Protein AF-A0A7Y7QS91-F1 (afdb_monomer_lite)

Structure (mmCIF, N/CA/C/O backbone):
data_AF-A0A7Y7QS91-F1
#
_entry.id   AF-A0A7Y7QS91-F1
#
loop_
_atom_site.group_PDB
_atom_site.id
_atom_site.type_symbol
_atom_site.label_atom_id
_atom_site.label_alt_id
_atom_site.label_comp_id
_atom_site.label_asym_id
_atom_site.label_entity_id
_atom_site.label_seq_id
_atom_site.pdbx_PDB_ins_code
_atom_site.Cartn_x
_atom_site.Cartn_y
_atom_site.Cartn_z
_atom_site.occupancy
_atom_site.B_iso_or_equiv
_atom_site.auth_seq_id
_atom_site.auth_comp_id
_atom_site.auth_asym_id
_atom_site.auth_atom_id
_atom_site.pdbx_PDB_model_num
ATOM 1 N N . MET A 1 1 ? -0.904 2.749 25.920 1.00 73.06 1 MET A N 1
ATOM 2 C CA . MET A 1 1 ? -1.182 1.937 24.713 1.00 73.06 1 MET A CA 1
ATOM 3 C C . MET A 1 1 ? -2.549 2.229 24.078 1.00 73.06 1 MET A C 1
ATOM 5 O O . MET A 1 1 ? -2.577 2.828 23.014 1.00 73.06 1 MET A O 1
ATOM 9 N N . ARG A 1 2 ? -3.693 1.929 24.719 1.00 80.88 2 ARG A N 1
ATOM 10 C CA . ARG A 1 2 ? -5.047 2.038 24.109 1.00 80.88 2 ARG A CA 1
ATOM 11 C C . ARG A 1 2 ? -5.410 3.397 23.474 1.00 80.88 2 ARG A C 1
ATOM 13 O O . ARG A 1 2 ? -6.003 3.428 22.400 1.00 80.88 2 ARG A O 1
ATOM 20 N N . ARG A 1 3 ? -5.052 4.520 24.113 1.00 84.88 3 ARG A N 1
ATOM 21 C CA . ARG A 1 3 ? -5.324 5.878 23.587 1.00 84.88 3 ARG A CA 1
ATOM 22 C C . ARG A 1 3 ? -4.593 6.171 22.271 1.00 84.88 3 ARG A C 1
ATOM 24 O O . ARG A 1 3 ? -5.192 6.735 21.365 1.00 84.88 3 ARG A O 1
ATOM 31 N N . TRP A 1 4 ? -3.348 5.711 22.154 1.00 88.25 4 TRP A N 1
ATOM 32 C CA . TRP A 1 4 ? -2.520 5.898 20.963 1.00 88.25 4 TRP A CA 1
ATOM 33 C C . TRP A 1 4 ? -3.064 5.106 19.778 1.00 88.25 4 TRP A C 1
ATOM 35 O O . TRP A 1 4 ? -3.205 5.672 18.703 1.00 88.25 4 TRP A O 1
ATOM 45 N N . HIS A 1 5 ? -3.486 3.854 19.986 1.00 86.31 5 HIS A N 1
ATOM 46 C CA . HIS A 1 5 ? -4.123 3.068 18.924 1.00 86.31 5 HIS A CA 1
ATOM 47 C C . HIS A 1 5 ? -5.406 3.719 18.407 1.00 86.31 5 HIS A C 1
ATOM 49 O O . HIS A 1 5 ? -5.602 3.797 17.204 1.00 86.31 5 HIS A O 1
ATOM 55 N N . HIS A 1 6 ? -6.275 4.236 19.280 1.00 82.56 6 HIS A N 1
ATOM 56 C CA . HIS A 1 6 ? -7.504 4.893 18.820 1.00 82.56 6 HIS A CA 1
ATOM 57 C C . HIS A 1 6 ? -7.263 6.185 18.034 1.00 82.56 6 HIS A C 1
ATOM 59 O O . HIS A 1 6 ? -8.102 6.539 17.210 1.00 82.56 6 HIS A O 1
ATOM 65 N N . MET A 1 7 ? -6.163 6.889 18.304 1.00 87.81 7 MET A N 1
ATOM 66 C CA . MET A 1 7 ? -5.820 8.121 17.597 1.00 87.81 7 MET A CA 1
ATOM 67 C C . MET A 1 7 ? -5.067 7.836 16.300 1.00 87.81 7 MET A C 1
ATOM 69 O O . MET A 1 7 ? -5.443 8.365 15.264 1.00 87.81 7 MET A O 1
ATOM 73 N N . LEU A 1 8 ? -4.032 6.995 16.346 1.00 91.62 8 LEU A N 1
ATOM 74 C CA . LEU A 1 8 ? -3.121 6.769 15.224 1.00 91.62 8 LEU A CA 1
ATOM 75 C C . LEU A 1 8 ? -3.649 5.753 14.211 1.00 9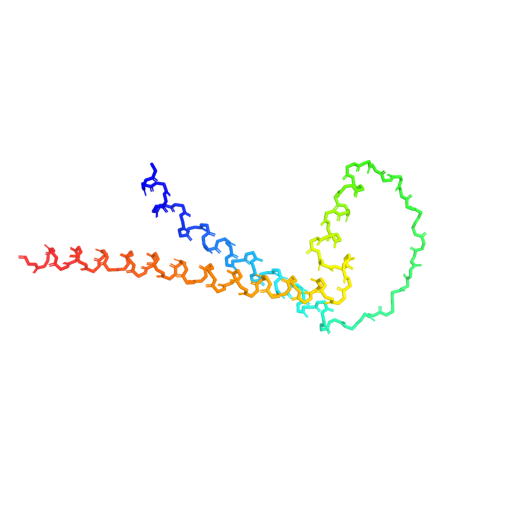1.62 8 LEU A C 1
ATOM 77 O O . LEU A 1 8 ? -3.404 5.924 13.025 1.00 91.62 8 LEU A O 1
ATOM 81 N N . ALA A 1 9 ? -4.382 4.720 14.639 1.00 91.50 9 ALA A N 1
ATOM 82 C CA . ALA A 1 9 ? -4.838 3.666 13.732 1.00 91.50 9 ALA A CA 1
ATOM 83 C C . ALA A 1 9 ? -5.684 4.161 12.544 1.00 91.50 9 ALA A C 1
ATOM 85 O O . ALA A 1 9 ? -5.394 3.724 11.434 1.00 91.50 9 ALA A O 1
ATOM 86 N N . PRO A 1 10 ? -6.680 5.064 12.695 1.00 92.00 10 PRO A N 1
ATOM 87 C CA . PRO A 1 10 ? -7.434 5.542 11.535 1.00 92.00 10 PRO A CA 1
ATOM 88 C C . PRO A 1 10 ? -6.562 6.352 10.569 1.00 92.00 10 PRO A C 1
ATOM 90 O O . PRO A 1 10 ? -6.703 6.200 9.360 1.00 92.00 10 PRO A O 1
ATOM 93 N N . TRP A 1 11 ? -5.632 7.164 11.084 1.00 94.38 11 TRP A N 1
ATOM 94 C CA . TRP A 1 11 ? -4.682 7.907 10.251 1.00 94.38 11 TRP A CA 1
ATOM 95 C C . TRP A 1 11 ? -3.732 6.978 9.512 1.00 94.38 11 TRP A C 1
ATOM 97 O O . TRP A 1 11 ? -3.516 7.134 8.318 1.00 94.38 11 TRP A O 1
ATOM 107 N N . PHE A 1 12 ? -3.198 5.985 10.213 1.00 94.81 12 PHE A N 1
ATOM 108 C CA . PHE A 1 12 ? -2.309 4.999 9.627 1.00 94.81 12 PHE A CA 1
ATOM 109 C C . PHE A 1 12 ? -3.021 4.176 8.551 1.00 94.81 12 PHE A C 1
ATOM 111 O O . PHE A 1 12 ? -2.495 4.036 7.457 1.00 94.81 12 PHE A O 1
ATOM 118 N N . ALA A 1 13 ? -4.245 3.709 8.814 1.00 93.94 13 ALA A N 1
ATOM 119 C CA . ALA A 1 13 ? -5.052 3.001 7.824 1.00 93.94 13 ALA A CA 1
ATOM 120 C C . ALA A 1 13 ? -5.333 3.868 6.587 1.00 93.94 13 ALA A C 1
ATOM 122 O O . ALA A 1 13 ? -5.220 3.384 5.466 1.00 93.94 13 ALA A O 1
ATOM 123 N N . LEU A 1 14 ? -5.629 5.158 6.771 1.00 95.50 14 LEU A N 1
ATOM 124 C CA . LEU A 1 14 ? -5.808 6.092 5.659 1.00 95.50 14 LEU A CA 1
ATOM 125 C C . LEU A 1 14 ? -4.519 6.279 4.843 1.00 95.50 14 LEU A C 1
ATOM 127 O O . LEU A 1 14 ? -4.568 6.271 3.616 1.00 95.50 14 LEU A O 1
ATOM 131 N N . LEU A 1 15 ? -3.369 6.417 5.510 1.00 96.31 15 LEU A N 1
ATOM 132 C CA . LEU A 1 15 ? -2.070 6.514 4.842 1.00 96.31 15 LEU A CA 1
ATOM 133 C C . LEU A 1 15 ? -1.756 5.234 4.067 1.00 96.31 15 LEU A C 1
ATOM 135 O O . LEU A 1 15 ? -1.386 5.318 2.904 1.00 96.31 15 LEU A O 1
ATOM 139 N N . LEU A 1 16 ? -1.956 4.055 4.661 1.00 94.88 16 LEU A N 1
ATOM 140 C CA . LEU A 1 16 ? -1.768 2.782 3.961 1.00 94.88 16 LEU A CA 1
ATOM 141 C C . LEU A 1 16 ? -2.682 2.659 2.740 1.00 94.88 16 LEU A C 1
ATOM 143 O O . LEU A 1 16 ? -2.230 2.198 1.698 1.00 94.88 16 LEU A O 1
ATOM 147 N N . LEU A 1 17 ? -3.938 3.100 2.851 1.00 94.75 17 LEU A N 1
ATOM 148 C CA . LEU A 1 17 ? -4.874 3.108 1.731 1.00 94.75 17 LEU A CA 1
ATOM 149 C C . LEU A 1 17 ? -4.354 3.992 0.593 1.00 94.75 17 LEU A C 1
ATOM 151 O O . LEU A 1 17 ? -4.354 3.567 -0.558 1.00 94.75 17 LEU A O 1
ATOM 155 N N . LEU A 1 18 ? -3.869 5.193 0.922 1.00 96.31 18 LEU A N 1
ATOM 156 C CA . LEU A 1 18 ? -3.284 6.109 -0.051 1.00 96.31 18 LEU A CA 1
ATOM 157 C C . LEU A 1 18 ? -2.033 5.508 -0.704 1.00 96.31 18 LEU A C 1
ATOM 159 O O . LEU A 1 18 ? -1.973 5.454 -1.927 1.00 96.31 18 LEU A O 1
ATOM 163 N N . LEU A 1 19 ? -1.070 5.023 0.088 1.00 95.94 19 LEU A N 1
ATOM 164 C CA . LEU A 1 19 ? 0.178 4.449 -0.423 1.00 95.94 19 LEU A CA 1
ATOM 165 C C . LEU A 1 19 ? -0.091 3.240 -1.325 1.00 95.94 19 LEU A C 1
ATOM 167 O O . LEU A 1 19 ? 0.475 3.154 -2.415 1.00 95.94 19 LEU A O 1
ATOM 171 N N . ALA A 1 20 ? -0.973 2.335 -0.901 1.00 95.50 20 ALA A N 1
ATOM 172 C CA . ALA A 1 20 ? -1.330 1.164 -1.689 1.00 95.50 20 ALA A CA 1
ATOM 173 C C . ALA A 1 20 ? -2.053 1.546 -2.981 1.00 95.50 20 ALA A C 1
ATOM 175 O O . ALA A 1 20 ? -1.715 1.017 -4.036 1.00 95.50 20 ALA A O 1
ATOM 176 N N . ALA A 1 21 ? -2.989 2.501 -2.922 1.00 95.19 21 ALA A N 1
ATOM 177 C CA . ALA A 1 21 ? -3.682 2.993 -4.108 1.00 95.19 21 ALA A CA 1
ATOM 178 C C . ALA A 1 21 ? -2.696 3.607 -5.103 1.00 95.19 21 ALA A C 1
ATOM 180 O O . ALA A 1 21 ? -2.730 3.268 -6.282 1.00 95.19 21 ALA A O 1
ATOM 181 N N . THR A 1 22 ? -1.782 4.461 -4.631 1.00 95.25 22 THR A N 1
ATOM 182 C CA . THR A 1 22 ? -0.768 5.074 -5.495 1.00 95.25 22 THR A CA 1
ATOM 183 C C . THR A 1 22 ? 0.207 4.047 -6.060 1.00 95.25 22 THR A C 1
ATOM 185 O O . THR A 1 22 ? 0.513 4.108 -7.243 1.00 95.25 22 THR A O 1
ATOM 188 N N . GLY A 1 23 ? 0.649 3.066 -5.266 1.00 91.94 23 GLY A N 1
ATOM 189 C CA . GLY A 1 23 ? 1.555 2.018 -5.740 1.00 91.94 23 GLY A CA 1
ATOM 190 C C . GLY A 1 23 ? 0.919 1.132 -6.812 1.00 91.94 23 GLY A C 1
ATOM 191 O O . GLY A 1 23 ? 1.570 0.803 -7.803 1.00 91.94 23 GLY A O 1
ATOM 192 N N . LEU A 1 24 ? 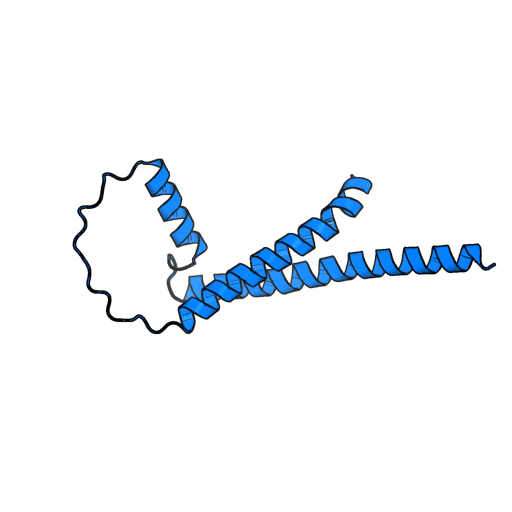-0.364 0.790 -6.646 1.00 93.44 24 LEU A N 1
ATOM 193 C CA . LEU A 1 24 ? -1.114 0.023 -7.639 1.00 93.44 24 LEU A CA 1
ATOM 194 C C . LEU A 1 24 ? -1.380 0.842 -8.906 1.00 93.44 24 LEU A C 1
ATOM 196 O O . LEU A 1 24 ? -1.278 0.309 -10.006 1.00 93.44 24 LEU A O 1
ATOM 200 N N . ALA A 1 25 ? -1.695 2.132 -8.753 1.00 93.06 25 ALA A N 1
ATOM 201 C CA . ALA A 1 25 ? -1.906 3.037 -9.876 1.00 93.06 25 ALA A CA 1
ATOM 202 C C . ALA A 1 25 ? -0.642 3.174 -10.733 1.00 93.06 25 ALA A C 1
ATOM 204 O O . ALA A 1 25 ? -0.747 3.072 -11.949 1.00 93.06 25 ALA A O 1
ATOM 205 N N . THR A 1 26 ? 0.539 3.321 -10.123 1.00 91.25 26 THR A N 1
ATOM 206 C CA . THR A 1 26 ? 1.811 3.380 -10.863 1.00 91.25 26 THR A CA 1
ATOM 207 C C . THR A 1 26 ? 2.094 2.082 -11.623 1.00 91.25 26 THR A C 1
ATOM 209 O O . THR A 1 26 ? 2.453 2.117 -12.794 1.00 91.25 26 THR A O 1
ATOM 212 N N . GLN A 1 27 ? 1.869 0.917 -11.007 1.00 88.25 27 GLN A N 1
ATOM 213 C CA . GLN A 1 27 ? 2.034 -0.357 -11.720 1.00 88.25 27 GLN A CA 1
ATOM 214 C C . GLN A 1 27 ? 1.024 -0.520 -12.856 1.00 88.25 27 GLN A C 1
ATOM 216 O O . GLN A 1 27 ? 1.363 -1.040 -13.913 1.00 88.25 27 GLN A O 1
ATOM 221 N N . ALA A 1 28 ? -0.214 -0.059 -12.665 1.00 90.06 28 ALA A N 1
ATOM 222 C CA . ALA A 1 28 ? -1.199 -0.050 -13.734 1.00 90.06 28 ALA A CA 1
ATOM 223 C C . ALA A 1 28 ? -0.754 0.862 -14.884 1.00 90.06 28 ALA A C 1
ATOM 225 O O . ALA A 1 28 ? -0.843 0.450 -16.035 1.00 90.06 28 ALA A O 1
ATOM 226 N N . THR A 1 29 ? -0.233 2.061 -14.600 1.00 90.56 29 THR A N 1
ATOM 227 C CA . THR A 1 29 ? 0.281 2.938 -15.659 1.00 90.56 29 THR A CA 1
ATOM 228 C C . THR A 1 29 ? 1.433 2.291 -16.410 1.00 90.56 29 THR A C 1
ATOM 230 O O . THR A 1 29 ? 1.395 2.307 -17.630 1.00 90.56 29 THR A O 1
ATOM 233 N N . ASP A 1 30 ? 2.373 1.633 -15.729 1.00 87.19 30 ASP A N 1
ATOM 234 C CA . ASP A 1 30 ? 3.500 0.957 -16.390 1.00 87.19 30 ASP A CA 1
ATOM 235 C C . ASP A 1 30 ? 3.043 -0.193 -17.308 1.00 87.19 30 ASP A C 1
ATOM 237 O O . ASP A 1 30 ? 3.652 -0.444 -18.343 1.00 87.19 30 ASP A O 1
ATOM 241 N N . LEU A 1 31 ? 1.950 -0.884 -16.958 1.00 85.62 31 LEU A N 1
ATOM 242 C CA . LEU A 1 31 ? 1.363 -1.944 -17.789 1.00 85.62 31 LEU A CA 1
ATOM 243 C C . LEU A 1 31 ? 0.596 -1.408 -19.003 1.00 85.62 31 LEU A C 1
ATOM 245 O O . LEU A 1 31 ? 0.465 -2.111 -20.005 1.00 85.62 31 LEU A O 1
ATOM 249 N N . LEU A 1 32 ? 0.026 -0.208 -18.887 1.00 89.69 32 LEU A N 1
ATOM 250 C CA . LEU A 1 32 ? -0.750 0.431 -19.950 1.00 89.69 32 LEU A CA 1
ATOM 251 C C . LEU A 1 32 ? 0.121 1.302 -20.861 1.00 89.69 32 LEU A C 1
ATOM 253 O O . LEU A 1 32 ? -0.297 1.610 -21.980 1.00 89.69 32 LEU A O 1
ATOM 257 N N . ASP A 1 33 ? 1.297 1.716 -20.392 1.00 87.81 33 ASP A N 1
ATOM 258 C CA . ASP A 1 33 ? 2.177 2.592 -21.145 1.00 87.81 33 ASP A CA 1
ATOM 259 C C . ASP A 1 33 ? 2.819 1.835 -22.314 1.00 87.81 33 ASP A C 1
ATOM 261 O O . ASP A 1 33 ? 3.393 0.755 -22.169 1.00 87.81 33 ASP A O 1
ATOM 265 N N . SER A 1 34 ? 2.700 2.407 -23.511 1.00 71.62 34 SER A N 1
ATOM 266 C CA . SER A 1 34 ? 3.387 1.915 -24.704 1.00 71.62 34 SER A CA 1
ATOM 267 C C . SER A 1 34 ? 4.628 2.774 -24.891 1.00 71.62 34 SER A C 1
ATOM 269 O O . SER A 1 34 ? 4.486 3.950 -25.236 1.00 71.62 34 SER A O 1
ATOM 271 N N . PRO A 1 35 ? 5.842 2.240 -24.667 1.00 70.69 35 PRO A N 1
ATOM 272 C CA . PRO A 1 35 ? 7.036 3.065 -24.657 1.00 70.69 35 PRO A CA 1
ATOM 273 C C . PRO A 1 35 ? 7.230 3.712 -26.029 1.00 70.69 35 PRO A C 1
ATOM 275 O O . PRO A 1 35 ? 7.422 3.031 -27.038 1.00 70.69 35 PRO A O 1
ATOM 278 N N . ALA A 1 36 ? 7.197 5.045 -26.066 1.00 68.88 36 ALA A N 1
ATOM 279 C CA . ALA A 1 36 ? 7.635 5.783 -27.238 1.00 68.88 36 ALA A CA 1
ATOM 280 C C . ALA A 1 36 ? 9.122 5.471 -27.494 1.00 68.88 36 ALA A C 1
ATOM 282 O O . ALA A 1 36 ? 9.893 5.347 -26.534 1.00 68.88 36 ALA A O 1
ATOM 283 N N . PRO A 1 37 ? 9.561 5.355 -28.760 1.00 64.62 37 PRO A N 1
ATOM 284 C CA . PRO A 1 37 ? 10.973 5.176 -29.069 1.00 64.62 37 PRO A CA 1
ATOM 285 C C . PRO A 1 37 ? 11.766 6.358 -28.502 1.00 64.62 37 PRO A C 1
ATOM 287 O O . PRO A 1 37 ? 11.653 7.490 -28.974 1.00 64.62 37 PRO A O 1
ATOM 290 N N . SER A 1 38 ? 12.546 6.101 -27.451 1.00 68.38 38 SER A N 1
ATOM 291 C CA . SER A 1 38 ? 13.395 7.118 -26.844 1.00 68.38 38 SER A CA 1
ATOM 292 C C . SER A 1 38 ? 14.687 7.228 -27.646 1.00 68.38 38 SER A C 1
ATOM 294 O O . SER A 1 38 ? 15.406 6.252 -27.869 1.00 68.38 38 SER A O 1
ATOM 296 N N . VAL A 1 39 ? 14.984 8.437 -28.119 1.00 64.88 39 VAL A N 1
ATOM 297 C CA . VAL A 1 39 ? 16.289 8.739 -28.706 1.00 64.88 39 VAL A CA 1
ATOM 298 C C . VAL A 1 39 ? 17.252 8.885 -27.535 1.00 64.88 39 VAL A C 1
ATOM 300 O O . VAL A 1 39 ? 17.231 9.886 -26.818 1.00 64.88 39 VAL A O 1
ATOM 303 N N . ALA A 1 40 ? 18.042 7.846 -27.280 1.00 65.12 40 ALA A N 1
ATOM 304 C CA . ALA A 1 40 ? 19.016 7.855 -26.204 1.00 65.12 40 ALA A CA 1
ATOM 305 C C . ALA A 1 40 ? 20.130 8.860 -26.527 1.00 65.12 40 ALA A C 1
ATOM 307 O O . ALA A 1 40 ? 21.072 8.561 -27.260 1.00 65.12 40 ALA A O 1
ATOM 308 N N . THR A 1 41 ? 20.047 10.061 -25.960 1.00 62.53 41 THR A N 1
ATOM 309 C CA . THR A 1 41 ? 21.201 10.957 -25.895 1.00 62.53 41 THR A CA 1
ATOM 310 C C . THR A 1 41 ? 22.201 10.336 -24.926 1.00 62.53 41 THR A C 1
ATOM 312 O O . THR A 1 41 ? 21.907 10.187 -23.738 1.00 62.53 41 THR A O 1
ATOM 315 N N . ALA A 1 42 ? 23.373 9.948 -25.429 1.00 60.41 42 ALA A N 1
ATOM 316 C CA . ALA A 1 42 ? 24.456 9.388 -24.630 1.00 60.41 42 ALA A CA 1
ATOM 317 C C . ALA A 1 42 ? 25.008 10.445 -23.657 1.00 60.41 42 ALA A C 1
ATOM 319 O O . ALA A 1 42 ? 25.980 11.143 -23.939 1.00 60.41 42 ALA A O 1
ATOM 320 N N . ALA A 1 43 ? 24.363 10.589 -22.503 1.00 68.44 43 ALA A N 1
ATOM 321 C CA . ALA A 1 43 ? 24.905 11.327 -21.378 1.00 68.44 43 ALA A CA 1
ATOM 322 C C . ALA A 1 43 ? 25.900 10.425 -20.641 1.00 68.44 43 ALA A C 1
ATOM 324 O O . ALA A 1 43 ? 25.564 9.317 -20.223 1.00 68.44 43 ALA A O 1
ATOM 325 N N . ASN A 1 44 ? 27.131 10.906 -20.481 1.00 64.38 44 ASN A N 1
ATOM 326 C CA . ASN A 1 44 ? 28.178 10.189 -19.763 1.00 64.38 44 ASN A CA 1
ATOM 327 C C . ASN A 1 44 ? 27.752 10.038 -18.285 1.00 64.38 44 ASN A C 1
ATOM 329 O O . ASN A 1 44 ? 27.505 11.058 -17.628 1.00 64.38 44 ASN A O 1
ATOM 333 N N . PRO A 1 45 ? 27.586 8.815 -17.746 1.00 68.94 45 PRO A N 1
ATOM 334 C CA . PRO A 1 45 ? 27.057 8.648 -16.402 1.00 68.94 45 PRO A CA 1
ATOM 335 C C . PRO A 1 45 ? 28.061 9.185 -15.380 1.00 68.94 45 PRO A C 1
ATOM 337 O O . PRO A 1 45 ? 29.182 8.695 -15.265 1.00 68.94 45 PRO A O 1
ATOM 340 N N . ALA A 1 46 ? 27.647 10.193 -14.610 1.00 74.00 46 ALA A N 1
ATOM 341 C CA . ALA A 1 46 ? 28.421 10.667 -13.469 1.00 74.00 46 ALA A CA 1
ATOM 342 C C . ALA A 1 46 ? 28.687 9.506 -12.484 1.00 74.00 46 ALA A C 1
ATOM 344 O O . ALA A 1 46 ? 27.805 8.653 -12.305 1.00 74.00 46 ALA A O 1
ATOM 345 N N . PRO A 1 47 ? 29.853 9.472 -11.811 1.00 77.00 47 PRO A N 1
ATOM 346 C CA . PRO A 1 47 ? 30.179 8.414 -10.862 1.00 77.00 47 PRO A CA 1
ATOM 347 C C . PRO A 1 47 ? 29.096 8.314 -9.781 1.00 77.00 47 PRO A C 1
ATOM 349 O O . PRO A 1 47 ? 28.752 9.286 -9.105 1.00 77.00 47 PRO A O 1
ATOM 352 N N . THR A 1 48 ? 28.505 7.129 -9.638 1.00 78.44 48 THR A N 1
ATOM 353 C CA . THR A 1 48 ? 27.454 6.877 -8.650 1.00 78.44 48 THR A CA 1
ATOM 354 C C . THR A 1 48 ? 28.061 6.679 -7.271 1.00 78.44 48 THR A C 1
ATOM 356 O O . THR A 1 48 ? 28.864 5.771 -7.075 1.00 78.44 48 THR A O 1
ATOM 359 N N . SER A 1 49 ? 27.629 7.478 -6.296 1.00 89.94 49 SER A N 1
ATOM 360 C CA . SER A 1 49 ? 27.981 7.245 -4.895 1.00 89.94 49 SER A CA 1
ATOM 361 C C . SER A 1 49 ? 27.417 5.911 -4.391 1.00 89.94 49 SER A C 1
ATOM 363 O O . SER A 1 49 ? 26.372 5.443 -4.855 1.00 89.94 49 SER A O 1
ATOM 365 N N . THR A 1 50 ? 28.061 5.329 -3.377 1.00 91.00 50 THR A N 1
ATOM 366 C CA . THR A 1 50 ? 27.609 4.093 -2.716 1.00 91.00 50 THR A CA 1
ATOM 367 C C . THR A 1 50 ? 26.152 4.196 -2.252 1.00 91.00 50 THR A C 1
ATOM 369 O O . THR A 1 50 ? 25.356 3.297 -2.509 1.00 91.00 50 THR A O 1
ATOM 372 N N . MET A 1 51 ? 25.757 5.334 -1.667 1.00 92.56 51 MET A N 1
ATOM 373 C CA . MET A 1 51 ? 24.377 5.598 -1.228 1.00 92.56 51 MET A CA 1
ATOM 374 C C . MET A 1 51 ? 23.370 5.522 -2.391 1.00 92.56 51 MET A C 1
ATOM 376 O O . MET A 1 51 ? 22.261 5.010 -2.244 1.00 92.56 51 MET A O 1
ATOM 380 N N . LYS A 1 52 ? 23.766 6.008 -3.576 1.00 89.25 52 LYS A N 1
ATOM 381 C CA . LYS A 1 52 ? 22.930 5.996 -4.783 1.00 89.25 52 LYS A CA 1
ATOM 382 C C . LYS A 1 52 ? 22.783 4.586 -5.360 1.00 89.25 52 LYS A C 1
ATOM 384 O O . LYS A 1 52 ? 21.718 4.275 -5.892 1.00 89.25 52 LYS A O 1
ATOM 389 N N . SER A 1 53 ? 23.807 3.742 -5.214 1.00 89.12 53 SER A N 1
ATOM 390 C CA . SER A 1 53 ? 23.748 2.317 -5.565 1.00 89.12 53 SER A CA 1
ATOM 391 C C . SER A 1 53 ? 22.740 1.566 -4.689 1.00 89.12 53 SER A C 1
ATOM 393 O O . SER A 1 53 ? 21.813 0.951 -5.215 1.00 89.12 53 SER A O 1
ATOM 395 N N . TRP A 1 54 ? 22.826 1.724 -3.362 1.00 93.88 54 TRP A N 1
ATOM 396 C CA . TRP A 1 54 ? 21.864 1.133 -2.421 1.00 93.88 54 TRP A CA 1
ATOM 397 C C . TRP A 1 54 ? 20.427 1.558 -2.718 1.00 93.88 54 TRP A C 1
ATOM 399 O O . TRP A 1 54 ? 19.538 0.718 -2.825 1.00 93.88 54 TRP A O 1
ATOM 409 N N . ASN A 1 55 ? 20.197 2.855 -2.934 1.00 92.50 55 ASN A N 1
ATOM 410 C CA . ASN A 1 55 ? 18.877 3.364 -3.301 1.00 92.50 55 ASN A CA 1
ATOM 411 C C . ASN A 1 55 ? 18.339 2.739 -4.602 1.00 92.50 55 ASN A C 1
ATOM 413 O O . ASN A 1 55 ? 17.155 2.427 -4.688 1.00 92.50 55 ASN A O 1
ATOM 417 N N . ARG A 1 56 ? 19.190 2.534 -5.617 1.00 88.25 56 ARG A N 1
ATOM 418 C CA . ARG A 1 56 ? 18.789 1.867 -6.866 1.00 88.25 56 ARG A CA 1
ATOM 419 C C . ARG A 1 56 ? 18.413 0.405 -6.626 1.00 88.25 56 ARG A C 1
ATOM 421 O O . ARG A 1 56 ? 17.406 -0.054 -7.153 1.00 88.25 56 ARG A O 1
ATOM 428 N N . TRP A 1 57 ? 19.185 -0.297 -5.805 1.00 90.88 57 TRP A N 1
ATOM 429 C CA . TRP A 1 57 ? 18.910 -1.685 -5.444 1.00 90.88 57 TRP A CA 1
ATOM 430 C C . TRP A 1 57 ? 17.570 -1.841 -4.711 1.00 90.88 57 TRP A C 1
ATOM 432 O O . TRP A 1 57 ? 16.752 -2.670 -5.107 1.00 90.88 57 TRP A O 1
ATOM 442 N N . PHE A 1 58 ? 17.287 -0.983 -3.720 1.00 92.31 58 PHE A N 1
ATOM 443 C CA . PHE A 1 58 ? 15.994 -0.985 -3.024 1.00 92.31 58 PHE A CA 1
ATOM 444 C C . PHE A 1 58 ? 14.818 -0.771 -3.980 1.00 92.31 58 PHE A C 1
ATOM 446 O O . PHE A 1 58 ? 13.797 -1.439 -3.843 1.00 92.31 58 PHE A O 1
ATOM 453 N N . LYS A 1 59 ? 14.963 0.119 -4.970 1.00 88.62 59 LYS A N 1
ATOM 454 C CA . LYS A 1 59 ? 13.917 0.367 -5.971 1.00 88.62 59 LYS A CA 1
ATOM 455 C C . LYS A 1 59 ? 13.622 -0.859 -6.833 1.00 88.62 59 LYS A C 1
ATOM 457 O O . LYS A 1 59 ? 12.452 -1.154 -7.025 1.00 88.62 59 LYS A O 1
ATOM 462 N N . HIS A 1 60 ? 14.641 -1.592 -7.285 1.00 85.56 60 HIS A N 1
ATOM 463 C CA . HIS A 1 60 ? 14.425 -2.811 -8.078 1.00 85.56 60 HIS A CA 1
ATOM 464 C C . HIS A 1 60 ? 13.762 -3.934 -7.278 1.00 85.56 60 HIS A C 1
ATOM 466 O O . HIS A 1 60 ? 12.927 -4.667 -7.797 1.00 85.56 60 HIS A O 1
ATOM 472 N N . ILE A 1 61 ? 14.113 -4.084 -6.000 1.00 89.62 61 ILE A N 1
ATOM 473 C CA . ILE A 1 61 ? 13.445 -5.078 -5.151 1.00 89.62 61 ILE A CA 1
ATOM 474 C C . ILE A 1 61 ? 12.000 -4.674 -4.887 1.00 89.62 61 ILE A C 1
ATOM 476 O O . ILE A 1 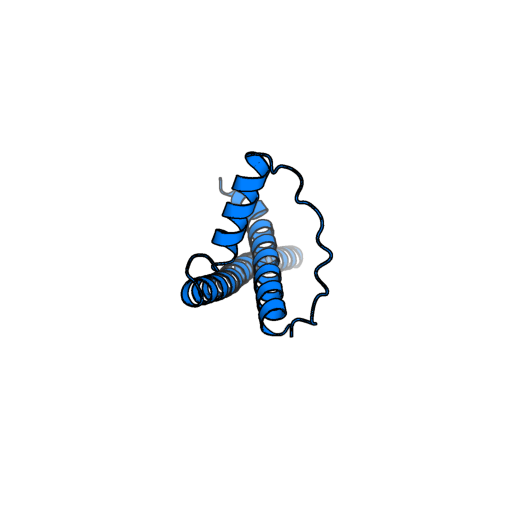61 ? 11.112 -5.520 -4.919 1.00 89.62 61 ILE A O 1
ATOM 480 N N . HIS A 1 62 ? 11.759 -3.387 -4.643 1.00 88.25 62 HIS A N 1
ATOM 481 C CA . HIS A 1 62 ? 10.420 -2.883 -4.369 1.00 88.25 62 HIS A CA 1
ATOM 482 C C . HIS A 1 62 ? 9.506 -2.889 -5.604 1.00 88.25 62 HIS A C 1
ATOM 484 O O . HIS A 1 62 ? 8.297 -3.032 -5.450 1.00 88.25 62 HIS A O 1
ATOM 490 N N . SER A 1 63 ? 10.051 -2.766 -6.822 1.00 83.62 63 SER A N 1
ATOM 491 C CA . SER A 1 63 ? 9.263 -2.929 -8.052 1.00 83.62 63 SER A CA 1
ATOM 492 C C . SER A 1 63 ? 8.828 -4.382 -8.273 1.00 83.62 63 SER A C 1
ATOM 494 O O . SER A 1 63 ? 7.815 -4.625 -8.923 1.00 83.62 63 SER A O 1
ATOM 496 N N . GLY A 1 64 ? 9.543 -5.354 -7.696 1.00 83.25 64 GLY A N 1
ATOM 497 C CA . GLY A 1 64 ? 9.312 -6.782 -7.927 1.00 83.25 64 GLY A CA 1
ATOM 498 C C . GLY A 1 64 ? 9.976 -7.303 -9.205 1.00 83.25 64 GLY A C 1
ATOM 499 O O . GL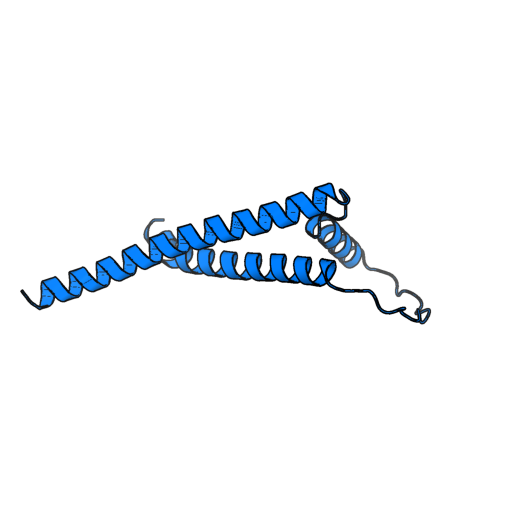Y A 1 64 ? 9.937 -8.502 -9.471 1.00 83.25 64 GLY A O 1
ATOM 500 N N . GLU A 1 65 ? 10.650 -6.443 -9.970 1.00 86.12 65 GLU A N 1
ATOM 501 C CA . GLU A 1 65 ? 11.347 -6.812 -11.209 1.00 86.12 65 GLU A CA 1
ATOM 502 C C . GLU A 1 65 ? 12.519 -7.767 -10.970 1.00 86.12 65 GLU A C 1
ATOM 504 O O . GLU A 1 65 ? 12.880 -8.536 -11.859 1.00 86.12 65 GLU A O 1
ATOM 509 N N . THR A 1 66 ? 13.103 -7.767 -9.767 1.00 86.44 66 THR A N 1
ATOM 510 C CA . THR A 1 66 ? 14.201 -8.681 -9.411 1.00 86.44 66 THR A CA 1
ATOM 511 C C . THR A 1 66 ? 13.825 -10.154 -9.524 1.00 86.44 66 THR A C 1
ATOM 513 O O . THR A 1 66 ? 14.703 -10.984 -9.743 1.00 86.44 66 THR A O 1
ATOM 516 N N . LEU A 1 67 ? 12.537 -10.485 -9.393 1.00 86.69 67 LEU A N 1
ATOM 517 C CA . LEU A 1 67 ? 12.002 -11.840 -9.554 1.00 86.69 67 LEU A CA 1
ATOM 518 C C . LEU A 1 67 ? 11.234 -12.002 -10.881 1.00 86.69 67 LEU A C 1
ATOM 520 O O . LEU A 1 67 ? 10.521 -12.989 -11.072 1.00 86.69 67 LEU A O 1
ATOM 524 N N . GLY A 1 68 ? 11.349 -11.034 -11.795 1.00 88.00 68 GLY A N 1
ATOM 525 C CA . GLY A 1 68 ? 10.652 -11.030 -13.077 1.00 88.00 68 GLY A CA 1
ATOM 526 C C . GLY A 1 68 ? 9.120 -10.962 -12.935 1.00 88.00 68 GLY A C 1
ATOM 527 O O . GLY A 1 68 ? 8.610 -10.377 -11.976 1.00 88.00 68 GLY A O 1
ATOM 528 N N . PRO A 1 69 ? 8.356 -11.578 -13.859 1.00 88.62 69 PRO A N 1
ATOM 529 C CA . PRO A 1 69 ? 6.890 -11.496 -13.872 1.00 88.62 69 PRO A CA 1
ATOM 530 C C . PRO A 1 69 ? 6.220 -11.975 -12.578 1.00 88.62 69 PRO A C 1
ATOM 532 O O . PRO A 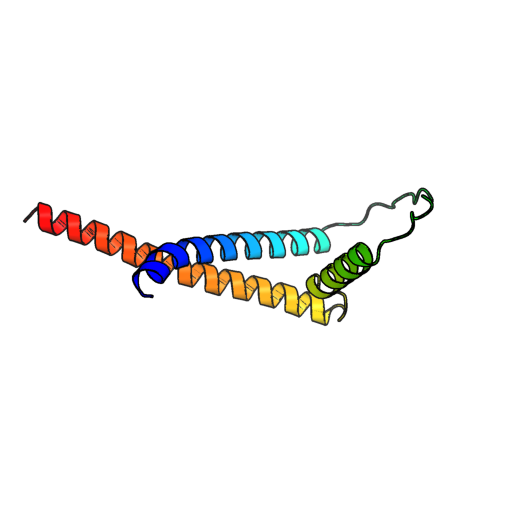1 69 ? 5.191 -11.438 -12.171 1.00 88.62 69 PRO A O 1
ATOM 535 N N . VAL A 1 70 ? 6.815 -12.964 -11.902 1.00 93.00 70 VAL A N 1
ATOM 536 C CA . VAL A 1 70 ? 6.297 -13.491 -10.632 1.00 93.00 70 VAL A CA 1
ATOM 537 C C . VAL A 1 70 ? 6.409 -12.448 -9.522 1.00 93.00 70 VAL A C 1
ATOM 539 O O . VAL A 1 70 ? 5.465 -12.271 -8.755 1.00 93.00 70 VAL A O 1
ATOM 542 N N . GLY A 1 71 ? 7.530 -11.727 -9.444 1.00 89.56 71 GLY A N 1
ATOM 543 C CA . GLY A 1 71 ? 7.706 -10.669 -8.450 1.00 89.56 71 GLY A CA 1
ATOM 544 C C . GLY A 1 71 ? 6.754 -9.500 -8.659 1.00 89.56 71 GLY A C 1
ATOM 545 O O . GLY A 1 71 ? 6.186 -9.006 -7.689 1.00 89.56 71 GLY A O 1
ATOM 546 N N . ILE A 1 72 ? 6.507 -9.123 -9.914 1.00 89.56 72 ILE A N 1
ATOM 547 C CA . ILE A 1 72 ? 5.505 -8.107 -10.262 1.00 89.56 72 ILE A CA 1
ATOM 548 C C . ILE A 1 72 ? 4.111 -8.568 -9.815 1.00 89.56 72 ILE A C 1
ATOM 550 O O . ILE A 1 72 ? 3.423 -7.839 -9.106 1.00 89.56 72 ILE A O 1
ATOM 554 N N . ALA A 1 73 ? 3.710 -9.804 -10.132 1.00 91.88 73 ALA A N 1
ATOM 555 C CA . ALA A 1 73 ? 2.414 -10.343 -9.713 1.00 91.88 73 ALA A CA 1
ATOM 556 C C . ALA A 1 73 ? 2.249 -10.367 -8.181 1.00 91.88 73 ALA A C 1
ATOM 558 O O . ALA A 1 73 ? 1.190 -10.007 -7.663 1.00 91.88 73 ALA A O 1
ATOM 559 N N . LEU A 1 74 ? 3.303 -10.742 -7.447 1.00 93.19 74 LEU A N 1
ATOM 560 C CA . LEU A 1 74 ? 3.318 -10.694 -5.982 1.00 93.19 74 LEU A CA 1
ATOM 561 C C . LEU A 1 74 ? 3.217 -9.259 -5.451 1.00 93.19 74 LEU A C 1
ATOM 563 O O . LEU A 1 74 ? 2.519 -9.032 -4.464 1.00 93.19 74 LEU A O 1
ATOM 567 N N . ASN A 1 75 ? 3.868 -8.294 -6.102 1.00 9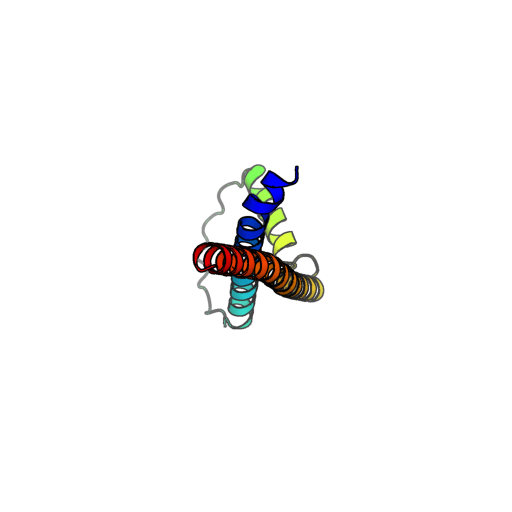1.88 75 ASN A N 1
ATOM 568 C CA . ASN A 1 75 ? 3.812 -6.885 -5.720 1.00 91.88 75 ASN A CA 1
ATOM 569 C C . ASN A 1 75 ? 2.404 -6.298 -5.922 1.00 91.88 75 ASN A C 1
ATOM 571 O O . ASN A 1 75 ? 1.852 -5.689 -5.003 1.00 91.88 75 ASN A O 1
ATOM 575 N N . ILE A 1 76 ? 1.776 -6.559 -7.078 1.00 93.06 76 ILE A N 1
ATOM 576 C CA . ILE A 1 76 ? 0.374 -6.195 -7.352 1.00 93.06 76 ILE A CA 1
ATOM 577 C C . ILE A 1 76 ? -0.544 -6.841 -6.311 1.00 93.06 76 ILE A C 1
ATOM 579 O O . ILE A 1 76 ? -1.341 -6.155 -5.668 1.00 93.06 76 ILE A O 1
ATOM 583 N N . GLY A 1 77 ? -0.420 -8.157 -6.109 1.00 96.06 77 GLY A N 1
ATOM 584 C CA . GLY A 1 77 ? -1.236 -8.902 -5.150 1.00 96.06 77 GLY A CA 1
ATOM 585 C C . GLY A 1 77 ? -1.092 -8.371 -3.722 1.00 96.06 77 GLY A C 1
ATOM 586 O O . GLY A 1 77 ? -2.090 -8.192 -3.022 1.00 96.06 77 GLY A O 1
ATOM 587 N N . GLY A 1 78 ? 0.134 -8.039 -3.311 1.00 95.31 78 GLY A N 1
ATOM 588 C CA . GLY A 1 78 ? 0.427 -7.402 -2.031 1.00 95.31 78 GLY A CA 1
ATOM 589 C C . GLY A 1 78 ? -0.226 -6.026 -1.895 1.00 95.31 78 GLY A C 1
ATOM 590 O O . GLY A 1 78 ? -0.851 -5.752 -0.872 1.00 95.31 78 GLY A O 1
ATOM 591 N N . GLY A 1 79 ? -0.158 -5.187 -2.933 1.00 94.00 79 GLY A N 1
ATOM 592 C CA . GLY A 1 79 ? -0.828 -3.884 -2.969 1.00 94.00 79 GLY A CA 1
ATOM 593 C C . GLY A 1 79 ? -2.352 -3.991 -2.849 1.00 94.00 79 GLY A C 1
ATOM 594 O O . GLY A 1 79 ? -2.960 -3.280 -2.046 1.00 94.00 79 GLY A O 1
ATOM 595 N N . VAL A 1 80 ? -2.973 -4.927 -3.577 1.00 96.81 80 VAL A N 1
ATOM 596 C CA . VAL A 1 80 ? -4.420 -5.205 -3.490 1.00 96.81 80 VAL A CA 1
ATOM 597 C C . VAL A 1 80 ? -4.808 -5.688 -2.092 1.00 96.81 80 VAL A C 1
ATOM 599 O O . VAL A 1 80 ? -5.782 -5.200 -1.512 1.00 96.81 80 VAL A O 1
ATOM 602 N N . ALA A 1 81 ? -4.034 -6.607 -1.511 1.00 97.44 81 ALA A N 1
ATOM 603 C CA . ALA A 1 81 ? -4.259 -7.063 -0.145 1.00 97.44 81 ALA A CA 1
ATOM 604 C C . ALA A 1 81 ? -4.148 -5.900 0.857 1.00 97.44 81 ALA A C 1
ATOM 606 O O . ALA A 1 81 ? -4.989 -5.763 1.748 1.00 97.44 81 ALA A O 1
ATOM 607 N N . LEU A 1 82 ? -3.157 -5.018 0.688 1.00 96.56 82 LEU A N 1
ATOM 608 C CA . LEU A 1 82 ? -2.973 -3.852 1.548 1.00 96.56 82 LEU A CA 1
ATOM 609 C C . LEU A 1 82 ? -4.152 -2.875 1.447 1.00 96.56 82 LEU A C 1
ATOM 611 O O . LEU A 1 82 ? -4.613 -2.394 2.479 1.00 96.56 82 LEU A O 1
ATOM 615 N N . LEU A 1 83 ? -4.685 -2.634 0.242 1.00 96.00 83 LEU A N 1
ATOM 616 C CA . LEU A 1 83 ? -5.905 -1.842 0.037 1.00 96.00 83 LEU A CA 1
ATOM 617 C C . LEU A 1 83 ? -7.090 -2.425 0.810 1.00 96.00 83 LEU A C 1
ATOM 619 O O . LEU A 1 83 ? -7.792 -1.692 1.510 1.00 96.00 83 LEU A O 1
ATOM 623 N N . PHE A 1 84 ? -7.292 -3.741 0.723 1.00 96.69 84 PHE A N 1
ATOM 624 C CA . PHE A 1 84 ? -8.369 -4.422 1.435 1.00 96.69 84 PHE A CA 1
ATOM 625 C C . PHE A 1 84 ? -8.226 -4.294 2.961 1.00 96.69 84 PHE A C 1
ATOM 627 O O . PHE A 1 84 ? -9.172 -3.898 3.651 1.00 96.69 84 PHE A O 1
ATOM 634 N N . PHE A 1 85 ? -7.044 -4.583 3.514 1.00 95.62 85 PHE A N 1
ATOM 635 C CA . PHE A 1 85 ? -6.813 -4.510 4.960 1.00 95.62 85 PHE A CA 1
ATOM 636 C C . PHE A 1 85 ? -6.853 -3.073 5.493 1.00 95.62 85 PHE A C 1
ATOM 638 O O . PHE A 1 85 ? -7.452 -2.815 6.539 1.00 95.62 85 PHE A O 1
ATOM 645 N N . ALA A 1 86 ? -6.271 -2.119 4.765 1.00 95.69 86 ALA A N 1
ATOM 646 C CA . ALA A 1 86 ? -6.312 -0.707 5.126 1.00 95.69 86 ALA A CA 1
ATOM 647 C C . ALA A 1 86 ? -7.747 -0.162 5.081 1.00 95.69 86 ALA A C 1
ATOM 649 O O . ALA A 1 86 ? -8.192 0.486 6.030 1.00 95.69 86 ALA A O 1
ATOM 650 N N . GLY A 1 87 ? -8.500 -0.484 4.026 1.00 95.38 87 GLY A N 1
ATOM 651 C CA . GLY A 1 87 ? -9.892 -0.073 3.867 1.00 95.38 87 GLY A CA 1
ATOM 652 C C . GLY A 1 87 ? -10.807 -0.655 4.943 1.00 95.38 87 GLY A C 1
ATOM 653 O O . GLY A 1 87 ? -11.548 0.086 5.592 1.00 95.38 87 GLY A O 1
ATOM 654 N N . SER A 1 88 ? -10.721 -1.964 5.195 1.00 95.88 88 SER A N 1
ATOM 655 C CA . SER A 1 88 ? -11.517 -2.631 6.237 1.00 95.88 88 SER A CA 1
ATOM 656 C C . SER A 1 88 ? -11.182 -2.120 7.644 1.00 95.88 88 SER A C 1
ATOM 658 O O . SER A 1 88 ? -12.089 -1.817 8.427 1.00 95.88 88 SER A O 1
ATOM 660 N N . GLY A 1 89 ? -9.895 -1.930 7.951 1.00 92.06 89 GLY A N 1
ATOM 661 C CA . GLY A 1 89 ? -9.444 -1.337 9.208 1.00 92.06 89 GLY A CA 1
ATOM 662 C C . GLY A 1 89 ? -9.954 0.094 9.390 1.00 92.06 89 GLY A C 1
ATOM 663 O O . GLY A 1 89 ? -10.523 0.423 10.434 1.00 92.06 89 GLY A O 1
ATOM 664 N N . PHE A 1 90 ? -9.823 0.938 8.363 1.00 94.44 90 PHE A N 1
ATOM 665 C CA . PHE A 1 90 ? -10.339 2.307 8.385 1.00 94.44 90 PHE A CA 1
ATOM 666 C C . PHE A 1 90 ? -11.857 2.338 8.614 1.00 94.44 90 PHE A C 1
ATOM 668 O O . PHE A 1 90 ? -12.337 3.065 9.490 1.00 94.44 90 PHE A O 1
ATOM 675 N N . TRP A 1 91 ? -12.613 1.500 7.896 1.00 94.31 91 TRP A N 1
ATOM 676 C CA . TRP A 1 91 ? -14.069 1.409 8.018 1.00 94.31 91 TRP A CA 1
ATOM 677 C C . TRP A 1 91 ? -14.526 1.031 9.431 1.00 94.31 91 TRP A C 1
ATOM 679 O O . TRP A 1 91 ? -15.456 1.633 9.981 1.00 94.31 91 TRP A O 1
ATOM 689 N N . MET A 1 92 ? -13.844 0.082 10.074 1.00 93.62 92 MET A N 1
ATOM 690 C CA . MET A 1 92 ? -14.123 -0.287 11.463 1.00 93.62 92 MET A CA 1
ATOM 691 C C . MET A 1 92 ? -13.981 0.917 12.409 1.00 93.62 92 MET A C 1
ATOM 693 O O . MET A 1 92 ? -14.866 1.186 13.226 1.00 93.62 92 MET A O 1
ATOM 697 N N . TYR A 1 93 ? -12.893 1.682 12.300 1.00 90.50 93 TYR A N 1
ATOM 698 C CA . TYR A 1 93 ? -12.698 2.861 13.148 1.00 90.50 93 TYR A CA 1
ATOM 699 C C . TYR A 1 93 ? -13.705 3.973 12.837 1.00 90.50 93 TYR A C 1
ATOM 701 O O . TYR A 1 93 ? -14.215 4.614 13.765 1.00 90.50 93 TYR A O 1
ATOM 709 N N . LEU A 1 94 ? -14.043 4.166 11.560 1.00 91.56 94 LEU A N 1
ATOM 710 C CA . LEU A 1 94 ? -15.040 5.139 11.127 1.00 91.56 94 LEU A CA 1
ATOM 711 C C . LEU A 1 94 ? -16.417 4.828 11.726 1.00 91.56 94 LEU A C 1
ATOM 713 O O . LEU A 1 94 ? -17.032 5.688 12.358 1.00 91.56 94 LEU A O 1
ATOM 717 N N . THR A 1 95 ? -16.886 3.587 11.599 1.00 93.31 95 THR A N 1
ATOM 718 C CA . THR A 1 95 ? -18.191 3.161 12.131 1.00 93.31 95 THR A CA 1
ATOM 719 C C . THR A 1 95 ? -18.254 3.263 13.658 1.00 93.31 95 THR A C 1
ATOM 721 O O . THR A 1 95 ? -19.248 3.752 14.202 1.00 93.31 95 THR A O 1
ATOM 724 N N . MET A 1 96 ? -17.178 2.917 14.377 1.00 91.94 96 MET A N 1
ATOM 725 C CA . MET A 1 96 ? -17.093 3.140 15.827 1.00 91.94 96 MET A CA 1
ATOM 726 C C . MET A 1 96 ? -17.202 4.624 16.195 1.00 91.94 96 MET A C 1
ATOM 728 O O . MET A 1 96 ? -17.896 4.981 17.155 1.00 91.94 96 MET A O 1
ATOM 732 N N . TRP A 1 97 ? -16.526 5.502 15.453 1.00 89.00 97 TRP A N 1
ATOM 733 C CA . TRP A 1 97 ? -16.581 6.945 15.676 1.00 89.00 97 TRP A CA 1
ATOM 734 C C . TRP A 1 97 ? -17.986 7.511 15.421 1.00 89.00 97 TRP A C 1
ATOM 736 O O . TRP A 1 97 ? -18.525 8.230 16.272 1.00 89.00 97 TRP A O 1
ATOM 746 N N . LEU A 1 98 ? -18.625 7.112 14.319 1.00 91.56 98 LEU A N 1
ATOM 747 C CA . LEU A 1 98 ? -19.998 7.500 13.981 1.00 91.56 98 LEU A CA 1
ATOM 748 C C . LEU A 1 98 ? -21.001 7.033 15.049 1.00 91.56 98 LEU A C 1
ATOM 750 O O . LEU A 1 98 ? -21.824 7.825 15.520 1.00 91.56 98 LEU A O 1
ATOM 754 N N . ASN A 1 99 ? -20.883 5.788 15.516 1.00 93.00 99 ASN A N 1
ATOM 755 C CA . ASN A 1 99 ? -21.742 5.232 16.563 1.00 93.00 99 ASN A CA 1
ATOM 756 C C . ASN A 1 99 ? -21.578 5.962 17.905 1.00 93.00 99 ASN A C 1
ATOM 758 O O . ASN A 1 99 ? -22.570 6.264 18.575 1.00 93.00 99 ASN A O 1
ATOM 762 N N . ARG A 1 100 ? -20.346 6.333 18.282 1.00 88.38 100 ARG A N 1
ATOM 763 C CA . ARG A 1 100 ? -20.094 7.161 19.476 1.00 88.38 100 ARG A CA 1
ATOM 764 C C . ARG A 1 100 ? -20.757 8.534 19.357 1.00 88.38 100 ARG A C 1
ATOM 766 O O . ARG A 1 100 ? -21.360 8.998 20.326 1.00 88.38 100 ARG A O 1
ATOM 773 N N . ARG A 1 101 ? -20.685 9.178 18.185 1.00 88.69 101 ARG A N 1
ATOM 774 C CA . ARG A 1 101 ? -21.333 10.478 17.935 1.00 88.69 101 ARG A CA 1
ATOM 775 C C . ARG A 1 101 ? -22.857 10.370 18.024 1.00 88.69 101 ARG A C 1
ATOM 777 O O . ARG A 1 101 ? -23.480 11.215 18.667 1.00 88.69 101 ARG A O 1
ATOM 784 N N . ARG A 1 102 ? -23.449 9.314 17.454 1.00 90.94 102 ARG A N 1
ATOM 785 C CA . ARG A 1 102 ? -24.897 9.044 17.515 1.00 90.94 102 ARG A CA 1
ATOM 786 C C . ARG A 1 102 ? -25.385 8.838 18.950 1.00 90.94 102 ARG A C 1
ATOM 788 O O . ARG A 1 102 ? -26.356 9.468 19.360 1.00 90.94 102 ARG A O 1
ATOM 795 N N . ASN A 1 103 ? -24.680 8.027 19.737 1.00 89.12 103 ASN A N 1
ATOM 796 C CA . ASN A 1 103 ? -25.064 7.741 21.122 1.00 89.12 103 ASN A CA 1
ATOM 797 C C . ASN A 1 103 ? -24.955 8.978 22.028 1.00 89.12 103 ASN A C 1
ATOM 799 O O . ASN A 1 103 ? -25.803 9.175 22.894 1.00 89.12 103 ASN A O 1
ATOM 803 N N . ARG A 1 104 ? -23.961 9.851 21.803 1.00 88.69 104 ARG A N 1
ATOM 804 C CA . ARG A 1 104 ? -23.854 11.134 22.523 1.00 88.69 104 ARG A CA 1
ATOM 805 C C . ARG A 1 104 ? -25.023 12.073 22.230 1.00 88.69 104 ARG A C 1
ATOM 807 O O . ARG A 1 104 ? -25.471 12.751 23.142 1.00 88.69 104 ARG A O 1
ATOM 814 N N . ARG A 1 105 ? -25.517 12.111 20.986 1.00 85.81 105 ARG A N 1
ATOM 815 C CA . ARG A 1 105 ? -26.704 12.909 20.629 1.00 85.81 105 ARG A CA 1
ATOM 816 C C . ARG A 1 105 ? -27.959 12.385 21.325 1.00 85.81 105 ARG A C 1
ATOM 818 O O . ARG A 1 105 ? -28.677 13.176 21.914 1.00 85.81 105 ARG A O 1
ATOM 825 N N . ARG A 1 106 ? -28.170 11.062 21.329 1.00 87.00 106 ARG A N 1
ATOM 826 C CA . ARG A 1 106 ? -29.321 10.427 22.001 1.00 87.00 106 ARG A CA 1
ATOM 827 C C . ARG A 1 106 ? -29.373 10.731 23.500 1.00 87.00 106 ARG A C 1
ATOM 829 O O . ARG A 1 106 ? -30.420 11.107 23.991 1.00 87.00 106 ARG A O 1
ATOM 836 N N . ARG A 1 107 ? -28.237 10.650 24.202 1.00 86.25 107 ARG A N 1
ATOM 837 C CA . ARG A 1 107 ? -28.142 10.983 25.640 1.00 86.25 107 ARG A CA 1
ATOM 838 C C . ARG A 1 107 ? -28.360 12.461 25.980 1.00 86.25 107 ARG A C 1
ATOM 840 O O . ARG A 1 107 ? -28.482 12.774 27.148 1.00 86.25 107 ARG A O 1
ATOM 847 N N . ARG A 1 108 ? -28.290 13.365 25.000 1.00 84.88 108 ARG A N 1
ATOM 848 C CA . ARG A 1 108 ? -28.567 14.800 25.195 1.00 84.88 108 ARG A CA 1
ATOM 849 C C . ARG A 1 108 ? -30.024 15.163 24.906 1.00 84.88 108 ARG A C 1
ATOM 851 O O . ARG A 1 108 ? -30.414 16.285 25.186 1.00 84.88 108 ARG A O 1
ATOM 858 N N . ALA A 1 109 ? -30.762 14.262 24.261 1.00 81.38 109 ALA A N 1
ATOM 859 C CA . ALA A 1 109 ? -32.154 14.448 23.865 1.00 81.38 109 ALA A CA 1
ATOM 860 C C . ALA A 1 109 ? -33.138 13.672 24.762 1.00 81.38 109 ALA A C 1
ATOM 862 O O . ALA A 1 109 ? -34.341 13.778 24.553 1.00 81.38 109 ALA A O 1
ATOM 863 N N . ALA A 1 110 ? -32.618 12.877 25.701 1.00 72.56 110 ALA A N 1
ATOM 864 C CA . ALA A 1 110 ? -33.338 12.226 26.790 1.00 72.56 110 ALA A CA 1
ATOM 865 C C . ALA A 1 110 ? -32.949 12.924 28.094 1.00 72.56 110 ALA A C 1
ATOM 867 O O . ALA A 1 110 ? -33.819 13.022 28.978 1.00 72.56 110 ALA A O 1
#

Sequence (110 aa):
MRRWHHMLAPWFALLLLLLAATGLATQATDLLDSPAPSVATAANPAPTSTMKSWNRWFKHIHSGETLGPVGIALNIGGGVALLFFAGSGFWMYLTMWLNRRRNRRRRRAA

Foldseek 3Di:
DVVCCLVCQLVVLVVLLVVLVVQLVVLVCVVVDDDDPDPDDPDPDDDDDPVNVVVVVVVCQQCLPVVPPVRNVVNNVVSVVSNVVSVVSNVVSVVVVVVVVVVVVVVVVD

Organism: NCBI:txid33051

pLDDT: mean 87.6, std 8.9, range [60.41, 97.44]

Secondary structure (DSSP, 8-state):
-HHHHHHHHHHHHHHHHHHHHHHHHHHHHHHH----------PPPPPPPHHHHHHHHHHHHHHTGGGHHHHHHHHHHHHHHHHHHHHHHHHHHHHHHHHHHHHHHHHHH-

Radius of gyration: 21.89 Å; chains: 1; bounding box: 64×28×56 Å